Protein AF-A0A0F9AZG7-F1 (afdb_monomer)

Sequence (93 aa):
MAFPSKNLKFFWSASTVVSTAQQVNQVVSVDGPAGSNPVIDITHLLSTARTKLVGIQDEGQISVEMLLLTTDIGQKAIRADRQTGTERHIGIK

Mean predicted aligned error: 8.92 Å

pLDDT: mean 80.87, std 8.99, range [49.72, 93.38]

Radius of gyration: 18.99 Å; Cα contacts (8 Å, |Δi|>4): 157; chains: 1; bounding box: 43×29×54 Å

Secondary structure (DSSP, 8-state):
-PEETTS--EEEESSS-GGGPEEEP-EEEEE----B--EEE---TT-SS--EEE-PPB----EEEE---TT-HHHHHHHHHHHHT---EEEE-

Foldseek 3Di:
DKDADPDKWKWWDPDPDPVRIFTDPFWGIKDDDPKDWDWDFPDDPPDPDTDTDTHDIDRHDMDIDGDDDPPGPRVVVVVVCVVVVDDTDMDID

Nearest PDB structures (foldseek):
  7adz-assembly1_1a  TM=6.019E-01  e=1.038E-01  Algoriphagus machipongonensis
  8kee-assembly1_S  TM=5.877E-01  e=1.429E+00  unclassified Caudoviricetes
  8pk0-assembly1_f  TM=3.932E-01  e=6.815E+00  Homo sapiens

Organism: NCBI:txid412755

Structure (mmCIF, N/CA/C/O backbone):
data_AF-A0A0F9AZG7-F1
#
_entry.id   AF-A0A0F9AZG7-F1
#
loop_
_atom_site.group_PDB
_atom_site.id
_atom_site.type_symbol
_atom_site.label_atom_id
_atom_site.label_alt_id
_atom_site.label_comp_id
_atom_site.label_asym_id
_atom_site.label_entity_id
_atom_site.label_seq_id
_atom_site.pdbx_PDB_ins_code
_atom_site.Cartn_x
_atom_site.Cartn_y
_atom_site.Cartn_z
_atom_site.occupancy
_atom_site.B_iso_or_equiv
_atom_site.auth_seq_id
_atom_site.auth_comp_id
_atom_site.auth_asym_id
_atom_site.auth_atom_id
_atom_site.pdbx_PDB_model_num
ATOM 1 N N . MET A 1 1 ? 3.147 -9.592 -3.871 1.00 51.19 1 MET A N 1
ATOM 2 C CA . MET A 1 1 ? 3.420 -10.804 -3.059 1.00 51.19 1 MET A CA 1
ATOM 3 C C . MET A 1 1 ? 2.605 -10.625 -1.793 1.00 51.19 1 MET A C 1
ATOM 5 O O . MET A 1 1 ? 2.925 -9.734 -1.022 1.00 51.19 1 MET A O 1
ATOM 9 N N . ALA A 1 2 ? 1.535 -11.397 -1.604 1.00 49.72 2 ALA A N 1
ATOM 10 C CA . ALA A 1 2 ? 0.621 -11.194 -0.483 1.00 49.72 2 ALA A CA 1
ATOM 11 C C . ALA A 1 2 ? 1.254 -11.648 0.842 1.00 49.72 2 ALA A C 1
ATOM 13 O O . ALA A 1 2 ? 1.653 -12.807 0.983 1.00 49.72 2 ALA A O 1
ATOM 14 N N . PHE A 1 3 ? 1.331 -10.748 1.821 1.00 57.25 3 PHE A N 1
ATOM 15 C CA . PHE A 1 3 ? 1.786 -11.083 3.169 1.00 57.25 3 PHE A CA 1
ATOM 16 C C . PHE A 1 3 ? 0.609 -11.681 3.963 1.00 57.25 3 PHE A C 1
ATOM 18 O O . PHE A 1 3 ? -0.407 -11.002 4.134 1.00 57.25 3 PHE A O 1
ATOM 25 N N . PRO A 1 4 ? 0.681 -12.943 4.437 1.00 59.91 4 PRO A N 1
ATOM 26 C CA . PRO A 1 4 ? -0.438 -13.569 5.132 1.00 59.91 4 PRO A CA 1
ATOM 27 C C . PRO A 1 4 ? -0.681 -12.958 6.523 1.00 59.91 4 PRO A C 1
ATOM 29 O O . PRO A 1 4 ? 0.233 -12.730 7.316 1.00 59.91 4 PRO A O 1
ATOM 32 N N . SER A 1 5 ? -1.966 -12.760 6.809 1.00 61.72 5 SER A N 1
ATOM 33 C CA . SER A 1 5 ? -2.615 -11.925 7.832 1.00 61.72 5 SER A CA 1
ATOM 34 C C . SER A 1 5 ? -2.240 -12.087 9.310 1.00 61.72 5 SER A C 1
ATOM 36 O O . SER A 1 5 ? -2.760 -11.347 10.143 1.00 61.72 5 SER A O 1
ATOM 38 N N . LYS A 1 6 ? -1.374 -13.026 9.707 1.00 58.12 6 LYS A N 1
ATOM 39 C CA . LYS A 1 6 ? -1.287 -13.404 11.131 1.00 58.12 6 LYS A CA 1
ATOM 40 C C . LYS A 1 6 ? -0.620 -12.384 12.058 1.00 58.12 6 LYS A C 1
ATOM 42 O O . LYS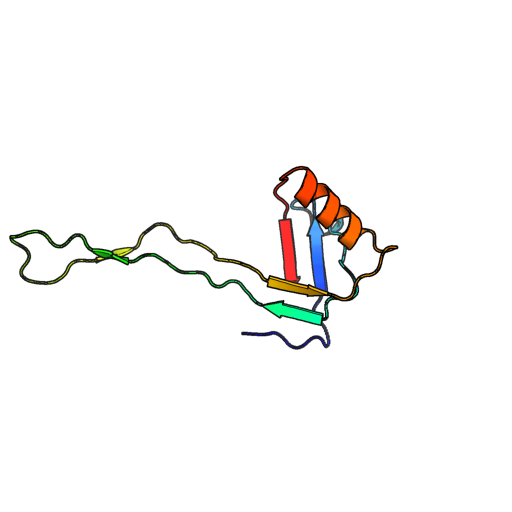 A 1 6 ? -0.766 -12.544 13.261 1.00 58.12 6 LYS A O 1
ATOM 47 N N . ASN A 1 7 ? 0.053 -11.351 11.548 1.00 62.84 7 ASN A N 1
ATOM 48 C CA . ASN A 1 7 ? 0.635 -10.273 12.369 1.00 62.84 7 ASN A CA 1
ATOM 49 C C . ASN A 1 7 ? 0.729 -8.918 11.655 1.00 62.84 7 ASN A C 1
ATOM 51 O O . ASN A 1 7 ? 1.381 -8.009 12.163 1.00 62.84 7 ASN A O 1
ATOM 55 N N . LEU A 1 8 ? 0.088 -8.782 10.495 1.00 68.94 8 LEU A N 1
ATOM 56 C CA . LEU A 1 8 ? 0.217 -7.587 9.682 1.00 68.94 8 LEU A CA 1
ATOM 57 C C . LEU A 1 8 ? -0.616 -6.447 10.280 1.00 68.94 8 LEU A C 1
ATOM 59 O O . LEU A 1 8 ? -1.839 -6.548 10.392 1.00 68.94 8 LEU A O 1
ATOM 63 N N . LYS A 1 9 ? 0.045 -5.356 10.655 1.00 78.25 9 LYS A N 1
ATOM 64 C CA . LYS A 1 9 ? -0.587 -4.141 11.165 1.00 78.25 9 LYS A CA 1
ATOM 65 C C . LYS A 1 9 ? -0.428 -3.027 10.146 1.00 78.25 9 LYS A C 1
ATOM 67 O O . LYS A 1 9 ? 0.686 -2.646 9.794 1.00 78.25 9 LYS A O 1
ATOM 72 N N . PHE A 1 10 ? -1.558 -2.487 9.709 1.00 82.31 10 PHE A N 1
ATOM 73 C CA . PHE A 1 10 ? -1.605 -1.314 8.849 1.00 82.31 10 PHE A CA 1
ATOM 74 C C . PHE A 1 10 ? -1.841 -0.066 9.698 1.00 82.31 10 PHE A C 1
ATOM 76 O O . PHE A 1 10 ? -2.732 -0.045 10.551 1.00 82.31 10 PHE A O 1
ATOM 83 N N . PHE A 1 11 ? -1.053 0.972 9.459 1.00 86.81 11 PHE A N 1
ATOM 84 C CA . PHE A 1 11 ? -1.086 2.227 10.193 1.00 86.81 11 PHE A CA 1
ATOM 85 C C . PHE A 1 11 ? -1.351 3.399 9.255 1.00 86.81 11 PHE A C 1
ATOM 87 O O . PHE A 1 11 ? -0.777 3.487 8.171 1.00 86.81 11 PHE A O 1
ATOM 94 N N . TRP A 1 12 ? -2.176 4.325 9.727 1.00 88.19 12 TRP A N 1
ATOM 95 C CA . TRP A 1 12 ? -2.479 5.600 9.090 1.00 88.19 12 TRP A CA 1
ATOM 96 C C . TRP A 1 12 ? -1.971 6.747 9.968 1.00 88.19 12 TRP A C 1
ATOM 98 O O . TRP A 1 12 ? -2.155 6.711 11.185 1.00 88.19 12 TRP A O 1
ATOM 108 N N . SER A 1 13 ? -1.347 7.773 9.385 1.00 85.75 13 SER A N 1
ATOM 109 C CA . SER A 1 13 ? -0.879 8.935 10.146 1.00 85.75 13 SER A CA 1
ATOM 110 C C . SER A 1 13 ? -0.928 10.245 9.359 1.00 85.75 13 SER A C 1
ATOM 112 O O . SER A 1 13 ? -0.564 10.314 8.184 1.00 85.75 13 SER A O 1
ATOM 114 N N . ALA A 1 14 ? -1.305 11.318 10.058 1.00 84.44 14 ALA A N 1
ATOM 115 C CA . ALA A 1 14 ? -1.216 12.699 9.582 1.00 84.44 14 ALA A CA 1
ATOM 116 C C . ALA A 1 14 ? 0.161 13.346 9.828 1.00 84.44 14 ALA A C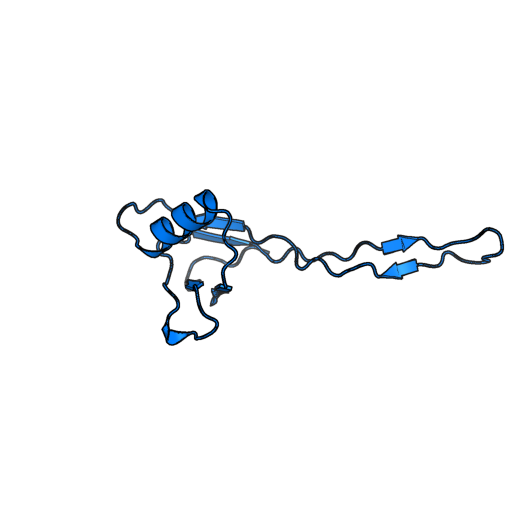 1
ATOM 118 O O . ALA A 1 14 ? 0.402 14.457 9.367 1.00 84.44 14 ALA A O 1
ATOM 119 N N . SER A 1 15 ? 1.043 12.674 10.570 1.00 79.12 15 SER A N 1
ATOM 120 C CA . SER A 1 15 ? 2.375 13.155 10.939 1.00 79.12 15 SER A CA 1
ATOM 121 C C . SER A 1 15 ? 3.428 12.078 10.683 1.00 79.12 15 SER A C 1
ATOM 123 O O . SER A 1 15 ? 3.134 10.881 10.702 1.00 79.12 15 SER A O 1
ATOM 125 N N . THR A 1 16 ? 4.676 12.491 10.488 1.00 75.50 16 THR A N 1
ATOM 126 C CA . THR A 1 16 ? 5.833 11.589 10.377 1.00 75.50 16 THR A CA 1
ATOM 127 C C . THR A 1 16 ? 6.204 10.933 11.712 1.00 75.50 16 THR A C 1
ATOM 129 O O . THR A 1 16 ? 7.005 10.000 11.749 1.00 75.50 16 THR A O 1
ATOM 132 N N . VAL A 1 17 ? 5.609 11.381 12.823 1.00 76.31 17 VAL A N 1
ATOM 133 C CA . VAL A 1 17 ? 5.852 10.821 14.155 1.00 76.31 17 VAL A CA 1
ATOM 134 C C . VAL A 1 17 ? 5.007 9.563 14.376 1.00 76.31 17 VAL A C 1
ATOM 136 O O . VAL A 1 17 ? 3.783 9.621 14.504 1.00 76.31 17 VAL A O 1
ATOM 139 N N . VAL A 1 18 ? 5.682 8.419 14.513 1.00 67.00 18 VAL A N 1
ATOM 140 C CA . VAL A 1 18 ? 5.068 7.083 14.659 1.00 67.00 18 VAL A CA 1
ATOM 141 C C . VAL A 1 18 ? 4.133 6.970 15.873 1.00 67.00 18 VAL A C 1
ATOM 143 O O . VAL A 1 18 ? 3.163 6.221 15.822 1.00 67.00 18 VAL A O 1
ATOM 146 N N . SER A 1 19 ? 4.354 7.736 16.947 1.00 73.81 19 SER A N 1
ATOM 147 C CA . SER A 1 19 ? 3.488 7.712 18.141 1.00 73.81 19 SER A CA 1
ATOM 148 C C . SER A 1 19 ? 2.077 8.261 17.904 1.00 73.81 19 SER A C 1
ATOM 150 O O . SER A 1 19 ? 1.193 8.034 18.725 1.00 73.81 19 SER A O 1
ATOM 152 N N . THR A 1 20 ? 1.856 8.969 16.794 1.00 77.56 20 THR A N 1
ATOM 153 C CA . THR A 1 20 ? 0.542 9.519 16.421 1.00 77.56 20 THR A CA 1
ATOM 154 C C . THR A 1 20 ? -0.216 8.645 15.419 1.00 77.56 20 THR A C 1
ATOM 156 O O . THR A 1 20 ? -1.380 8.920 15.121 1.00 77.56 20 THR A O 1
ATOM 159 N N . ALA A 1 21 ? 0.416 7.573 14.930 1.00 8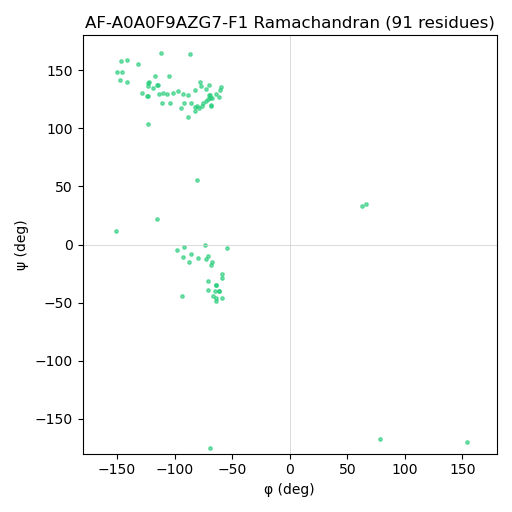1.44 21 ALA A N 1
ATOM 160 C CA . ALA A 1 21 ? -0.163 6.694 13.928 1.00 81.44 21 ALA A CA 1
ATOM 161 C C . ALA A 1 21 ? -1.328 5.874 14.507 1.00 81.44 21 ALA A C 1
ATOM 163 O O . ALA A 1 21 ? -1.207 5.217 15.541 1.00 81.44 21 ALA A O 1
ATOM 164 N N . GLN A 1 22 ? -2.465 5.898 13.816 1.00 86.00 22 GLN A N 1
ATOM 165 C CA . GLN A 1 22 ? -3.642 5.105 14.145 1.00 86.00 22 GLN A CA 1
ATOM 166 C C . GLN A 1 22 ? -3.544 3.745 13.462 1.00 86.00 22 GLN A C 1
ATOM 168 O O . GLN A 1 22 ? -3.333 3.663 12.251 1.00 86.00 22 GLN A O 1
ATOM 173 N N . GLN A 1 23 ? -3.719 2.671 14.228 1.00 86.31 23 GLN A N 1
ATOM 174 C CA . GLN A 1 23 ? -3.848 1.340 13.648 1.00 86.31 23 GLN A CA 1
ATOM 175 C C . GLN A 1 23 ? -5.214 1.210 12.968 1.00 86.31 23 GLN A C 1
ATOM 177 O O . GLN A 1 23 ? -6.241 1.551 13.554 1.00 86.31 23 GLN A O 1
ATOM 182 N N . VAL A 1 24 ? -5.221 0.671 11.753 1.00 86.81 24 VAL A N 1
ATOM 183 C CA . VAL A 1 24 ? -6.443 0.283 11.051 1.00 86.81 24 VAL A CA 1
ATOM 184 C C . VAL A 1 24 ? -6.729 -1.177 11.361 1.00 86.81 24 VAL A C 1
ATOM 186 O O . VAL A 1 24 ? -5.893 -2.054 11.129 1.00 86.81 24 VAL A O 1
ATOM 189 N N . ASN A 1 25 ? -7.904 -1.444 11.921 1.00 85.06 25 ASN A N 1
ATOM 190 C CA . ASN A 1 25 ? -8.283 -2.796 12.316 1.00 85.06 25 ASN A CA 1
ATOM 191 C C . ASN A 1 25 ? -8.918 -3.586 11.165 1.00 85.06 25 ASN A C 1
ATOM 193 O O . ASN A 1 25 ? -9.393 -3.018 10.180 1.00 85.06 25 ASN A O 1
ATOM 197 N N . GLN A 1 26 ? -8.969 -4.911 11.353 1.00 84.62 26 GLN A N 1
ATOM 198 C CA . GLN A 1 26 ? -9.617 -5.869 10.446 1.00 84.62 26 GLN A CA 1
ATOM 199 C C . GLN A 1 26 ? -8.997 -5.940 9.042 1.00 84.62 26 GLN A C 1
ATOM 201 O O . GLN A 1 26 ? -9.691 -6.188 8.058 1.00 84.62 26 GLN A O 1
ATOM 206 N N . VAL A 1 27 ? -7.683 -5.740 8.945 1.00 83.38 27 VAL A N 1
ATOM 207 C CA . VAL A 1 27 ? -6.932 -5.927 7.699 1.00 83.38 27 VAL A CA 1
ATOM 208 C C . VAL A 1 27 ? -6.744 -7.419 7.437 1.00 83.38 27 VAL A C 1
ATOM 210 O O . VAL A 1 27 ? -6.199 -8.141 8.270 1.00 83.38 27 VAL A O 1
ATOM 213 N N . VAL A 1 28 ? -7.226 -7.876 6.285 1.00 83.19 28 VAL A N 1
ATOM 214 C CA . VAL A 1 28 ? -7.197 -9.279 5.855 1.00 83.19 28 VAL A CA 1
ATOM 215 C C . VAL A 1 28 ? -5.962 -9.546 5.011 1.00 83.19 28 VAL A C 1
ATOM 217 O O . VAL A 1 28 ? -5.283 -10.548 5.212 1.00 83.19 28 VAL A O 1
ATOM 220 N N . SER A 1 29 ? -5.643 -8.649 4.084 1.00 81.31 29 SER A N 1
ATOM 221 C CA . SER A 1 29 ? -4.461 -8.772 3.243 1.00 81.31 29 SER A CA 1
ATOM 222 C C . SER A 1 29 ? -3.944 -7.390 2.854 1.00 81.31 29 SER A C 1
ATOM 224 O O . SER A 1 29 ? -4.705 -6.428 2.738 1.00 81.31 29 SER A O 1
ATOM 226 N N . VAL A 1 30 ? -2.628 -7.282 2.688 1.00 77.44 30 VAL A N 1
ATOM 227 C CA . VAL A 1 30 ? -1.998 -6.137 2.032 1.00 77.44 30 VAL A CA 1
ATOM 228 C C . VAL A 1 30 ? -1.081 -6.686 0.959 1.00 77.44 30 VAL A C 1
ATOM 230 O O . VAL A 1 30 ? -0.277 -7.587 1.215 1.00 77.44 30 VAL A O 1
ATOM 233 N N . ASP A 1 31 ? -1.213 -6.131 -0.235 1.00 79.56 31 ASP A N 1
ATOM 234 C CA . ASP A 1 31 ? -0.295 -6.333 -1.342 1.00 79.56 31 ASP A CA 1
ATOM 235 C C . ASP A 1 31 ? 0.341 -4.989 -1.703 1.00 79.56 31 ASP A C 1
ATOM 237 O O . ASP A 1 31 ? -0.288 -3.934 -1.601 1.00 79.56 31 ASP A O 1
ATOM 241 N N . GLY A 1 32 ? 1.603 -5.014 -2.107 1.00 69.38 32 GLY A N 1
ATOM 242 C CA . GLY A 1 32 ? 2.342 -3.817 -2.504 1.00 69.38 32 GLY A CA 1
ATOM 243 C C . GLY A 1 32 ? 3.846 -3.976 -2.310 1.00 69.38 32 GLY A C 1
ATOM 244 O O . GLY A 1 32 ? 4.307 -5.076 -1.995 1.00 69.38 32 GLY A O 1
ATOM 245 N N . PRO A 1 33 ? 4.611 -2.880 -2.438 1.00 65.06 33 PRO A N 1
ATOM 246 C CA . PRO A 1 33 ? 4.474 -1.865 -3.479 1.00 65.06 33 PRO A CA 1
ATOM 247 C C . PRO A 1 33 ? 4.901 -2.462 -4.830 1.00 65.06 33 PRO A C 1
ATOM 249 O O . PRO A 1 33 ? 5.998 -3.007 -4.960 1.00 65.06 33 PRO A O 1
ATOM 252 N N . ALA A 1 34 ? 4.043 -2.380 -5.848 1.00 68.69 34 ALA A N 1
ATOM 253 C CA . ALA A 1 34 ? 4.380 -2.827 -7.204 1.00 68.69 34 ALA A CA 1
ATOM 254 C C . ALA A 1 34 ? 5.199 -1.756 -7.946 1.00 68.69 34 ALA A C 1
ATOM 256 O O . ALA A 1 34 ? 4.792 -1.278 -9.005 1.00 68.69 34 ALA A O 1
ATOM 257 N N . GLY A 1 35 ? 6.316 -1.341 -7.344 1.00 70.06 35 GLY A N 1
ATOM 258 C CA . GLY A 1 35 ? 7.178 -0.308 -7.895 1.00 70.06 35 GLY A CA 1
ATOM 259 C C . GLY A 1 35 ? 7.726 -0.726 -9.255 1.00 70.06 35 GLY A C 1
ATOM 260 O O . GLY A 1 35 ? 8.185 -1.856 -9.437 1.00 70.06 35 GLY A O 1
ATOM 261 N N . SER A 1 36 ? 7.655 0.176 -10.225 1.00 75.00 36 SER A N 1
ATOM 262 C CA . SER A 1 36 ? 8.135 -0.065 -11.580 1.00 75.00 36 SER A CA 1
ATOM 263 C C . SER A 1 36 ? 8.789 1.191 -12.124 1.00 75.00 36 SE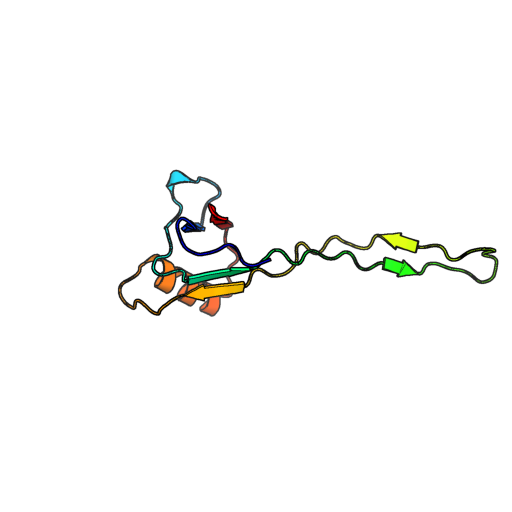R A C 1
ATOM 265 O O . SER A 1 36 ? 8.289 2.301 -11.967 1.00 75.00 36 SER A O 1
ATOM 267 N N . ASN A 1 37 ? 9.896 1.004 -12.834 1.00 77.12 37 ASN A N 1
ATOM 268 C CA . ASN A 1 37 ? 10.532 2.076 -13.575 1.00 77.12 37 ASN A CA 1
ATOM 269 C C . ASN A 1 37 ? 10.241 1.920 -15.063 1.00 77.12 37 ASN A C 1
ATOM 271 O O . ASN A 1 37 ? 10.626 0.901 -15.647 1.00 77.12 37 ASN A O 1
ATOM 275 N N . PRO A 1 38 ? 9.627 2.922 -15.716 1.00 77.56 38 PRO A N 1
ATOM 276 C CA . PRO A 1 38 ? 9.519 2.904 -17.160 1.00 77.56 38 PRO A CA 1
ATOM 277 C C . PRO A 1 38 ? 10.923 2.976 -17.765 1.00 77.56 38 PRO A C 1
ATOM 279 O O . PRO A 1 38 ? 11.744 3.825 -17.412 1.00 77.56 38 PRO A O 1
ATOM 282 N N . VAL A 1 39 ? 11.203 2.058 -18.685 1.00 84.50 39 VAL A N 1
ATOM 283 C CA . VAL A 1 39 ? 12.434 2.065 -19.471 1.00 84.50 39 VAL A CA 1
ATOM 284 C C . VAL A 1 39 ? 12.182 2.919 -20.704 1.00 84.50 39 VAL A C 1
ATOM 286 O O . VAL A 1 39 ? 11.422 2.526 -21.588 1.00 84.50 39 VAL A O 1
ATOM 289 N N . ILE A 1 40 ? 12.813 4.088 -20.755 1.00 84.88 40 ILE A N 1
ATOM 290 C CA . ILE A 1 40 ? 12.699 5.010 -21.882 1.00 84.88 40 ILE A CA 1
ATOM 291 C C . ILE A 1 40 ? 13.728 4.596 -22.929 1.00 84.88 40 ILE A C 1
ATOM 293 O O . ILE A 1 40 ? 14.927 4.542 -22.648 1.00 84.88 40 ILE A O 1
ATOM 297 N N . ASP A 1 41 ? 13.263 4.286 -24.136 1.00 85.94 41 ASP A N 1
ATOM 298 C CA . ASP A 1 41 ? 14.144 4.027 -25.272 1.00 85.94 41 ASP A CA 1
ATOM 299 C C . ASP A 1 41 ? 14.605 5.364 -25.867 1.00 85.94 41 ASP A C 1
ATOM 301 O O . ASP A 1 41 ? 13.788 6.181 -26.289 1.00 85.94 41 ASP A O 1
ATOM 305 N N . ILE A 1 42 ? 15.917 5.592 -25.865 1.00 86.62 42 ILE A N 1
ATOM 306 C CA . ILE A 1 42 ? 16.558 6.804 -26.398 1.00 86.62 42 ILE A CA 1
ATOM 307 C C . ILE A 1 42 ? 17.455 6.483 -27.601 1.00 86.62 42 ILE A C 1
ATOM 309 O O . ILE A 1 42 ? 18.393 7.220 -27.922 1.00 86.62 42 ILE A O 1
ATOM 313 N N . THR A 1 43 ? 17.194 5.353 -28.260 1.00 86.31 43 THR A N 1
ATOM 314 C CA . THR A 1 43 ? 17.921 4.937 -29.458 1.00 86.31 43 THR A CA 1
ATOM 315 C C . THR A 1 43 ? 17.726 5.962 -30.576 1.00 86.31 43 THR A C 1
ATOM 317 O O . THR A 1 43 ? 16.607 6.311 -30.942 1.00 86.31 43 THR A O 1
ATOM 320 N N . HIS A 1 44 ? 18.834 6.441 -31.134 1.00 85.81 44 HIS A N 1
ATOM 321 C CA . HIS A 1 44 ? 18.863 7.393 -32.246 1.00 85.81 44 HIS A CA 1
ATOM 322 C C . HIS A 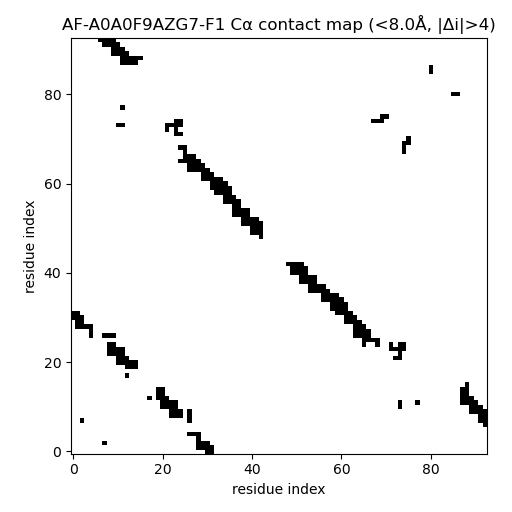1 44 ? 19.410 6.719 -33.510 1.00 85.81 44 HIS A C 1
ATOM 324 O O . HIS A 1 44 ? 20.014 5.655 -33.441 1.00 85.81 44 HIS A O 1
ATOM 330 N N . LEU A 1 45 ? 19.222 7.337 -34.680 1.00 82.25 45 LEU A N 1
ATOM 331 C CA . LEU A 1 45 ? 19.512 6.720 -35.986 1.00 82.25 45 LEU A CA 1
ATOM 332 C C . LEU A 1 45 ? 20.977 6.265 -36.171 1.00 82.25 45 LEU A C 1
ATOM 334 O O . LEU A 1 45 ? 21.244 5.355 -36.946 1.00 82.25 45 LEU A O 1
ATOM 338 N N . LEU A 1 46 ? 21.916 6.884 -35.450 1.00 86.19 46 LEU A N 1
ATOM 339 C CA . LEU A 1 46 ? 23.344 6.535 -35.463 1.00 86.19 46 LEU A CA 1
ATOM 340 C C . LEU A 1 46 ? 23.740 5.517 -34.378 1.00 86.19 46 LEU A C 1
ATOM 342 O O . LEU A 1 46 ? 24.905 5.136 -34.292 1.00 86.19 46 LEU A O 1
ATOM 346 N N . SER A 1 47 ? 22.804 5.088 -33.528 1.00 78.12 47 SER A N 1
ATOM 347 C CA . SER A 1 47 ? 23.081 4.099 -32.487 1.00 78.12 47 SER A CA 1
ATOM 348 C C . SER A 1 47 ? 23.296 2.712 -33.090 1.00 78.12 47 SER A C 1
ATOM 350 O O . SER A 1 47 ? 22.427 2.166 -33.764 1.00 78.12 47 SER A O 1
ATOM 352 N N . THR A 1 48 ? 24.433 2.098 -32.770 1.00 82.88 48 THR A N 1
ATOM 353 C CA . THR A 1 48 ? 24.760 0.703 -33.110 1.00 82.88 48 THR A CA 1
ATOM 354 C C . THR A 1 48 ? 24.103 -0.320 -32.180 1.00 82.88 48 THR A C 1
ATOM 356 O O . THR A 1 48 ? 24.094 -1.511 -32.483 1.00 82.88 48 THR A O 1
ATOM 359 N N . ALA A 1 49 ? 23.532 0.125 -31.058 1.00 83.44 49 ALA A N 1
ATOM 360 C CA . ALA A 1 49 ? 22.811 -0.707 -30.102 1.00 83.44 49 ALA A CA 1
ATOM 361 C C . ALA A 1 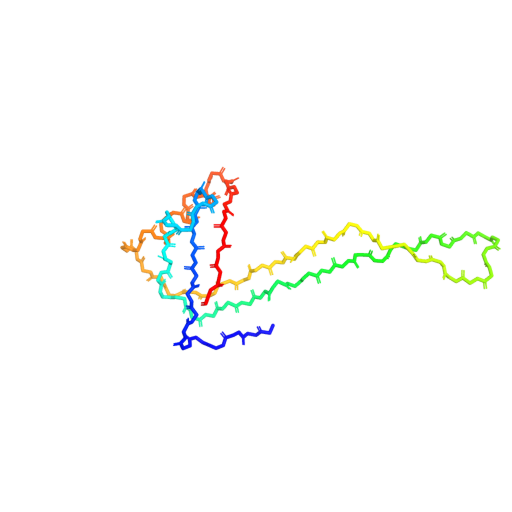49 ? 21.659 0.071 -29.450 1.00 83.44 49 ALA A C 1
ATOM 363 O O . ALA A 1 49 ? 21.674 1.301 -29.401 1.00 83.44 49 ALA A O 1
ATOM 364 N N . ARG A 1 50 ? 20.656 -0.646 -28.925 1.00 84.38 50 ARG A N 1
ATOM 365 C CA . ARG A 1 50 ? 19.540 -0.001 -28.221 1.00 84.38 50 ARG A CA 1
ATOM 366 C C . ARG A 1 50 ? 20.026 0.627 -26.925 1.00 84.38 50 ARG A C 1
ATOM 368 O O . ARG A 1 50 ? 20.590 -0.070 -26.081 1.00 84.38 50 ARG A O 1
ATOM 375 N N . THR A 1 51 ? 19.741 1.910 -26.752 1.00 82.56 51 THR A N 1
ATOM 376 C CA . THR A 1 51 ? 20.134 2.663 -25.560 1.00 82.56 51 THR A CA 1
ATOM 377 C C . THR A 1 51 ? 18.897 2.981 -24.738 1.00 82.56 51 THR A C 1
ATOM 379 O O . THR A 1 51 ? 17.890 3.452 -25.260 1.00 82.56 51 THR A O 1
ATOM 382 N N . LYS A 1 52 ? 18.967 2.692 -23.442 1.00 86.50 52 LYS A N 1
ATOM 383 C CA . LYS A 1 52 ? 17.837 2.772 -22.518 1.00 86.50 52 LYS A CA 1
ATOM 384 C C . LYS A 1 52 ? 18.180 3.710 -21.370 1.00 86.50 52 LYS A C 1
ATOM 386 O O . LYS A 1 52 ? 19.276 3.616 -20.823 1.00 86.50 52 LYS A O 1
ATOM 391 N N . LEU A 1 53 ? 17.240 4.567 -20.989 1.00 84.19 53 LEU A N 1
ATOM 392 C CA . LEU A 1 53 ? 17.329 5.430 -19.816 1.00 84.19 53 LEU A CA 1
ATOM 393 C C . LEU A 1 53 ? 16.255 5.020 -18.805 1.00 84.19 53 LEU A C 1
ATOM 395 O O . LEU A 1 53 ? 15.122 4.706 -19.172 1.00 84.19 53 LEU A O 1
ATOM 399 N N . VAL A 1 54 ? 16.627 4.977 -17.528 1.00 82.44 54 VAL A N 1
ATOM 400 C CA . VAL A 1 54 ? 15.702 4.640 -16.442 1.00 82.44 54 VAL A CA 1
ATOM 401 C C . VAL A 1 54 ? 14.856 5.876 -16.143 1.00 82.44 54 VAL A C 1
ATOM 403 O O . VAL A 1 54 ? 15.403 6.916 -15.786 1.00 82.44 54 VAL A O 1
ATOM 406 N N . GLY A 1 55 ? 13.539 5.781 -16.336 1.00 78.12 55 GLY A N 1
ATOM 407 C CA . GLY A 1 55 ? 12.605 6.872 -16.059 1.00 78.12 55 GLY A CA 1
ATOM 408 C C . GLY A 1 55 ? 12.455 7.164 -14.564 1.00 78.12 55 GLY A C 1
ATOM 409 O O . GLY A 1 55 ? 13.146 6.574 -13.736 1.00 78.12 55 GLY A O 1
ATOM 410 N N . ILE A 1 56 ? 11.544 8.070 -14.205 1.00 82.06 56 ILE A N 1
ATOM 411 C CA . ILE A 1 56 ? 11.243 8.374 -12.796 1.00 82.06 56 ILE A CA 1
ATOM 412 C C . ILE A 1 56 ? 10.750 7.099 -12.101 1.00 82.06 56 ILE A C 1
ATOM 414 O O . ILE A 1 56 ? 9.966 6.348 -12.681 1.00 82.06 56 ILE A O 1
ATOM 418 N N . GLN A 1 57 ? 11.248 6.842 -10.888 1.00 76.69 57 GLN A N 1
ATOM 419 C CA . GLN A 1 57 ? 10.798 5.702 -10.094 1.00 76.69 57 GLN A CA 1
ATOM 420 C C . GLN A 1 57 ? 9.354 5.933 -9.654 1.00 76.69 57 GLN A C 1
ATOM 422 O O . GLN A 1 57 ? 9.070 6.917 -8.974 1.00 76.69 57 GLN A O 1
ATOM 427 N N . ASP A 1 58 ? 8.457 5.039 -10.059 1.00 79.50 58 ASP A N 1
ATOM 428 C CA . ASP A 1 58 ? 7.136 4.928 -9.459 1.00 79.50 58 ASP A CA 1
ATOM 429 C C . ASP A 1 58 ? 7.228 3.852 -8.377 1.00 79.50 58 ASP A C 1
ATOM 431 O O . ASP A 1 58 ? 7.544 2.695 -8.669 1.00 79.50 58 ASP A O 1
ATOM 435 N N . GLU A 1 59 ? 6.989 4.233 -7.121 1.00 75.44 59 GLU A N 1
ATOM 436 C CA . GLU A 1 59 ? 6.964 3.286 -6.000 1.00 75.44 59 GLU A CA 1
ATOM 437 C C . GLU A 1 59 ? 5.699 2.412 -6.007 1.00 75.44 59 GLU A C 1
ATOM 439 O O . GLU A 1 59 ? 5.562 1.490 -5.205 1.00 75.44 59 GLU A O 1
ATOM 444 N N . GLY A 1 60 ? 4.819 2.617 -6.987 1.00 74.94 60 GLY A N 1
ATOM 445 C CA . GLY A 1 60 ? 3.726 1.727 -7.316 1.00 74.94 60 GLY A CA 1
ATOM 446 C C . GLY A 1 60 ? 2.539 1.871 -6.375 1.00 74.94 60 GLY A C 1
ATOM 447 O O . GLY A 1 60 ? 2.403 2.817 -5.601 1.00 74.94 60 GLY A O 1
ATOM 448 N N . GLN A 1 61 ? 1.631 0.903 -6.466 1.00 81.88 61 GLN A N 1
ATOM 449 C CA . GLN A 1 61 ? 0.390 0.908 -5.704 1.00 81.88 61 GLN A CA 1
ATOM 450 C C . GLN A 1 61 ? 0.446 -0.082 -4.539 1.00 81.88 61 GLN A C 1
ATOM 452 O O . GLN A 1 61 ? 1.003 -1.178 -4.651 1.00 81.88 61 GLN A O 1
ATOM 457 N N . ILE A 1 62 ? -0.202 0.298 -3.439 1.00 81.69 62 ILE A N 1
ATOM 458 C CA . ILE A 1 62 ? -0.518 -0.586 -2.317 1.00 81.69 62 ILE A CA 1
ATOM 459 C C . ILE A 1 62 ? -2.018 -0.882 -2.361 1.00 81.69 62 ILE A C 1
ATOM 461 O O . ILE A 1 62 ? -2.840 0.030 -2.461 1.00 81.69 62 ILE A O 1
ATOM 465 N N . SER A 1 63 ? -2.371 -2.161 -2.286 1.00 85.12 63 SER A N 1
ATOM 466 C CA . SER A 1 63 ? -3.750 -2.643 -2.220 1.00 85.12 63 SER A CA 1
ATOM 467 C C . SER A 1 63 ? 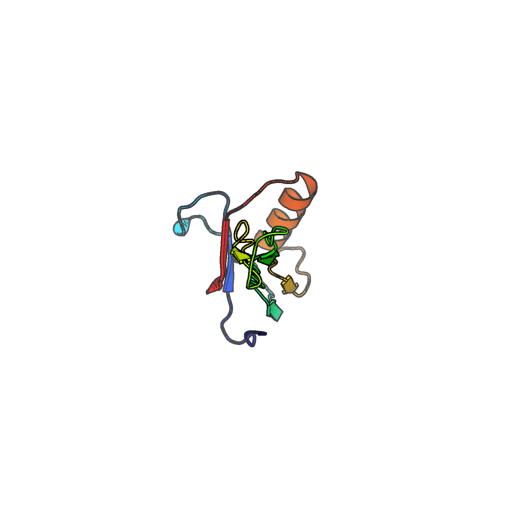-3.998 -3.286 -0.863 1.00 85.12 63 SER A C 1
ATOM 469 O O . SER A 1 63 ? -3.228 -4.138 -0.429 1.00 85.12 63 SER A O 1
ATOM 471 N N . VAL A 1 64 ? -5.072 -2.881 -0.188 1.00 82.88 64 VAL A N 1
ATOM 472 C CA . VAL A 1 64 ? -5.441 -3.401 1.133 1.00 82.88 64 VAL A CA 1
ATOM 473 C C . VAL A 1 64 ? -6.847 -3.971 1.078 1.00 82.88 64 VAL A C 1
ATOM 475 O O . VAL A 1 64 ? -7.789 -3.279 0.692 1.00 82.88 64 VAL A O 1
ATOM 478 N N . GLU A 1 65 ? -6.990 -5.210 1.523 1.00 87.19 65 GLU A N 1
ATOM 479 C CA . GLU A 1 65 ? -8.275 -5.843 1.772 1.00 87.19 65 GLU A CA 1
ATOM 480 C C . GLU A 1 65 ? -8.563 -5.825 3.274 1.00 87.19 65 GLU A C 1
ATOM 482 O O . GLU A 1 65 ? -7.725 -6.212 4.093 1.00 87.19 65 GLU A O 1
ATOM 487 N N . MET A 1 66 ? -9.755 -5.372 3.655 1.00 85.94 66 MET A N 1
ATOM 488 C CA . MET A 1 66 ? -10.169 -5.291 5.055 1.00 85.94 66 MET A CA 1
ATOM 489 C C . MET A 1 66 ? -11.660 -5.570 5.219 1.00 85.94 66 MET A C 1
ATOM 491 O O . MET A 1 66 ? -12.464 -5.219 4.353 1.00 85.94 66 MET A O 1
ATOM 495 N N . LEU A 1 67 ? -12.037 -6.157 6.357 1.00 87.69 67 LEU A N 1
ATOM 496 C CA . LEU A 1 67 ? -13.441 -6.271 6.742 1.00 87.69 67 LEU A CA 1
ATOM 497 C C . LEU A 1 67 ? -13.931 -4.924 7.277 1.00 87.69 67 LEU A C 1
ATOM 499 O O . LEU A 1 67 ? -13.257 -4.242 8.055 1.00 87.69 67 LEU A O 1
ATOM 503 N N . LEU A 1 68 ? -15.134 -4.540 6.858 1.00 87.94 68 LEU A N 1
ATOM 504 C CA . LEU A 1 68 ? -15.731 -3.273 7.247 1.00 87.94 68 LEU A CA 1
ATOM 505 C C . LEU A 1 68 ? -16.077 -3.273 8.741 1.00 87.94 68 LEU A C 1
ATOM 507 O O . LEU A 1 68 ? -16.938 -4.032 9.183 1.00 87.94 68 LEU A O 1
ATOM 511 N N . LEU A 1 69 ? -15.473 -2.354 9.495 1.00 89.56 69 LEU A N 1
ATOM 512 C CA . LEU A 1 69 ? -15.824 -2.079 10.885 1.00 89.56 69 LEU A CA 1
ATOM 513 C C . LEU A 1 69 ? -16.178 -0.598 11.024 1.00 89.56 69 LEU A C 1
ATOM 515 O O . LEU A 1 69 ? -15.320 0.282 11.032 1.00 89.56 69 LEU A O 1
ATOM 519 N N . THR A 1 70 ? -17.472 -0.298 11.121 1.00 84.06 70 THR A N 1
ATOM 520 C CA . THR A 1 70 ? -17.985 1.083 11.097 1.00 84.06 70 THR A CA 1
ATOM 521 C C . THR A 1 70 ? -17.610 1.903 12.32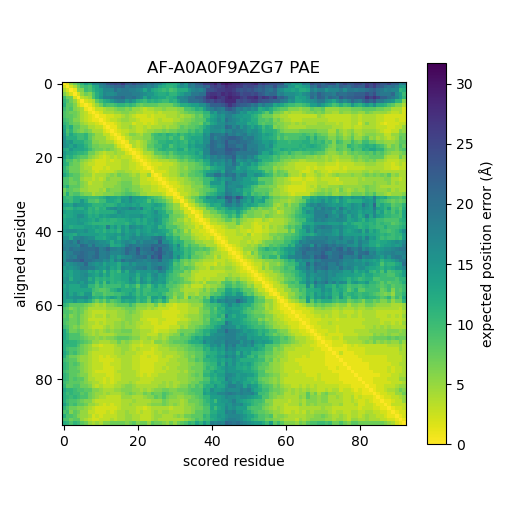7 1.00 84.06 70 THR A C 1
ATOM 523 O O . THR A 1 70 ? -17.679 3.130 12.277 1.00 84.06 70 THR A O 1
ATOM 526 N N . THR A 1 71 ? -17.205 1.260 13.420 1.00 89.75 71 THR A N 1
ATOM 527 C CA . THR A 1 71 ? -16.753 1.914 14.653 1.00 89.75 71 THR A CA 1
ATOM 528 C C . THR A 1 71 ? -15.261 2.242 14.643 1.00 89.75 71 THR A C 1
ATOM 530 O O . THR A 1 71 ? -14.836 3.067 15.448 1.00 89.75 71 THR A O 1
ATOM 533 N N . ASP A 1 72 ? -14.486 1.664 13.722 1.00 89.12 72 ASP A N 1
ATOM 534 C CA . ASP A 1 72 ? -13.037 1.838 13.669 1.00 89.12 72 ASP A CA 1
ATOM 535 C C . ASP A 1 72 ? -12.646 3.264 13.263 1.00 89.12 72 ASP A C 1
ATOM 537 O O . ASP A 1 72 ? -13.121 3.808 12.261 1.00 89.12 72 ASP A O 1
ATOM 541 N N . ILE A 1 73 ? -11.767 3.878 14.056 1.00 88.88 73 ILE A N 1
ATOM 542 C CA . ILE A 1 73 ? -11.321 5.260 13.846 1.00 88.88 73 ILE A CA 1
ATOM 543 C C . ILE A 1 73 ? -10.414 5.346 12.610 1.00 88.88 73 ILE A C 1
ATOM 545 O O . ILE A 1 73 ? -10.562 6.277 11.818 1.00 88.88 73 ILE A O 1
ATOM 549 N N . GLY A 1 74 ? -9.543 4.354 12.393 1.00 86.06 74 GLY A N 1
ATOM 550 C CA . GLY A 1 74 ? -8.643 4.297 11.241 1.00 86.06 74 GLY A CA 1
ATOM 551 C C . GLY A 1 74 ? -9.396 4.181 9.912 1.00 86.06 74 GLY A C 1
ATOM 552 O O . GLY A 1 74 ? -9.141 4.947 8.983 1.00 86.06 74 GLY A O 1
ATOM 553 N N . GLN A 1 75 ? -10.399 3.301 9.832 1.00 88.56 75 GLN A N 1
ATOM 554 C CA . GLN A 1 75 ? -11.237 3.171 8.632 1.00 88.56 75 GLN A CA 1
ATOM 555 C C . GLN A 1 75 ? -12.059 4.438 8.344 1.00 88.56 75 GLN A C 1
ATOM 557 O O . GLN A 1 75 ? -12.281 4.780 7.179 1.00 88.56 75 GLN A O 1
ATOM 562 N N . LYS A 1 76 ? -12.521 5.154 9.380 1.00 91.00 76 LYS A N 1
ATOM 563 C CA . LYS A 1 76 ? -13.196 6.453 9.205 1.00 91.00 76 LYS A CA 1
ATOM 564 C C . LYS A 1 76 ? -12.244 7.516 8.667 1.00 91.00 76 LYS A C 1
ATOM 566 O O . LYS A 1 76 ? -12.627 8.227 7.741 1.00 91.00 76 LYS A O 1
ATOM 571 N N . ALA A 1 77 ? -11.029 7.594 9.209 1.00 88.31 77 ALA A N 1
ATOM 572 C CA . ALA A 1 77 ? -10.012 8.543 8.768 1.00 88.31 77 ALA A CA 1
ATOM 573 C C . ALA A 1 77 ? -9.667 8.347 7.284 1.00 88.31 77 ALA A C 1
ATOM 575 O O . ALA A 1 77 ? -9.729 9.299 6.514 1.00 88.31 77 ALA A O 1
ATOM 576 N N . ILE A 1 78 ? -9.455 7.099 6.847 1.00 87.88 78 ILE A N 1
ATOM 577 C CA . ILE A 1 78 ? -9.166 6.789 5.437 1.00 87.88 78 ILE A CA 1
ATOM 578 C C . ILE A 1 78 ? -10.320 7.193 4.507 1.00 87.88 78 ILE A C 1
ATOM 580 O O . ILE A 1 78 ? -10.082 7.720 3.420 1.00 87.88 78 ILE A O 1
ATOM 584 N N . ARG A 1 79 ? -11.583 6.980 4.908 1.00 89.31 79 ARG A N 1
ATOM 585 C CA . ARG A 1 79 ? -12.729 7.440 4.099 1.00 89.31 79 ARG A CA 1
ATOM 586 C C . ARG A 1 79 ? -12.792 8.962 4.010 1.00 89.31 79 ARG A C 1
ATOM 588 O O . ARG A 1 79 ? -13.097 9.474 2.937 1.00 89.31 79 ARG A O 1
ATOM 595 N N . ALA A 1 80 ? -12.504 9.658 5.109 1.00 91.06 80 ALA A N 1
ATOM 596 C CA . ALA A 1 80 ? -12.470 11.113 5.129 1.00 91.06 80 ALA A CA 1
ATOM 597 C C . ALA A 1 80 ? -11.359 11.653 4.215 1.00 91.06 80 ALA A C 1
ATOM 599 O O . ALA A 1 80 ? -11.650 12.475 3.351 1.00 91.06 80 ALA A O 1
ATOM 600 N N . ASP A 1 81 ? -10.135 11.124 4.316 1.00 89.81 81 ASP A N 1
ATOM 601 C CA . ASP A 1 81 ? -9.023 11.546 3.456 1.00 89.81 81 ASP A CA 1
ATOM 602 C C . ASP A 1 81 ? -9.270 11.223 1.975 1.00 89.81 81 ASP A C 1
ATOM 604 O O . ASP A 1 81 ? -8.905 12.011 1.106 1.00 89.81 81 ASP A O 1
ATOM 608 N N . ARG A 1 82 ? -9.946 10.105 1.660 1.00 89.19 82 ARG A N 1
ATOM 609 C CA . ARG A 1 82 ? -10.379 9.808 0.283 1.00 89.19 82 ARG A CA 1
ATOM 610 C C . ARG A 1 82 ? -11.352 10.863 -0.241 1.00 89.19 82 ARG A C 1
ATOM 612 O O . ARG A 1 82 ? -11.288 11.213 -1.415 1.0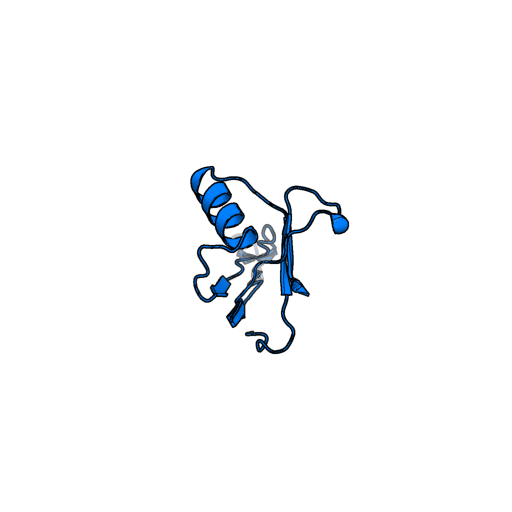0 89.19 82 ARG A O 1
ATOM 619 N N . GLN A 1 83 ? -12.270 11.335 0.597 1.00 93.38 83 GLN A N 1
ATOM 620 C CA . GLN A 1 83 ? -13.248 12.349 0.209 1.00 93.38 83 GLN A CA 1
ATOM 621 C C . GLN A 1 83 ? -12.601 13.730 0.021 1.00 93.38 83 GLN A C 1
ATOM 623 O O . GLN A 1 83 ? -13.055 14.495 -0.826 1.00 93.38 83 GLN A O 1
ATOM 628 N N . THR A 1 84 ? -11.543 14.041 0.773 1.00 92.44 84 THR A N 1
ATOM 629 C CA . THR A 1 84 ? -10.809 15.314 0.679 1.00 92.44 84 THR A CA 1
ATOM 630 C C . THR A 1 84 ? -9.618 15.275 -0.279 1.00 92.44 84 THR A C 1
ATOM 632 O O . THR A 1 84 ? -9.058 16.326 -0.577 1.00 92.44 84 THR A O 1
ATOM 635 N N . GLY A 1 85 ? -9.217 14.094 -0.757 1.00 87.25 85 GLY A N 1
ATOM 636 C CA . GLY A 1 85 ? -8.039 13.917 -1.608 1.00 87.25 85 GLY A CA 1
ATOM 637 C C . GLY A 1 85 ? -6.727 14.228 -0.884 1.00 87.25 85 GLY A C 1
ATOM 638 O O . GLY A 1 85 ? -5.821 14.802 -1.476 1.00 87.25 85 GLY A O 1
ATOM 639 N N . THR A 1 86 ? -6.639 13.927 0.414 1.00 88.44 86 THR A N 1
ATOM 640 C CA . THR A 1 86 ? -5.472 14.276 1.237 1.00 88.44 86 THR A CA 1
ATOM 641 C C . THR A 1 86 ? -4.449 13.146 1.280 1.00 88.44 86 THR A C 1
ATOM 643 O O . THR A 1 86 ? -4.782 12.006 1.599 1.00 88.44 86 THR A O 1
ATOM 646 N N . GLU A 1 87 ? -3.187 13.477 1.011 1.00 86.25 87 GLU A N 1
ATOM 647 C CA . GLU A 1 87 ? -2.064 12.547 1.123 1.00 86.25 87 GLU A CA 1
ATOM 648 C C . GLU A 1 87 ? -1.639 12.355 2.582 1.00 86.25 87 GLU A C 1
ATOM 650 O O . GLU A 1 87 ? -1.625 13.295 3.385 1.00 86.25 87 GLU A O 1
ATOM 655 N N . ARG A 1 88 ? -1.311 11.111 2.943 1.00 88.69 88 ARG A N 1
ATOM 656 C CA . ARG A 1 88 ? -1.005 10.702 4.318 1.00 88.69 88 ARG A CA 1
ATOM 657 C C . ARG A 1 88 ? 0.133 9.701 4.358 1.00 88.69 88 ARG A C 1
ATOM 659 O O . ARG A 1 88 ? 0.398 8.997 3.387 1.00 88.69 88 ARG A O 1
ATOM 666 N N . HIS A 1 89 ? 0.762 9.602 5.523 1.00 86.81 89 HIS A N 1
ATOM 667 C CA . HIS A 1 89 ? 1.793 8.606 5.766 1.00 86.81 89 HIS A CA 1
ATOM 668 C C . HIS A 1 89 ? 1.148 7.268 6.122 1.00 86.81 89 HIS A C 1
ATOM 670 O O . HIS A 1 89 ? 0.250 7.197 6.967 1.00 86.81 89 HIS A O 1
ATOM 676 N N . ILE A 1 90 ? 1.636 6.208 5.482 1.00 83.81 90 ILE A N 1
ATOM 677 C CA . ILE A 1 90 ? 1.174 4.838 5.679 1.00 83.81 90 ILE A CA 1
ATOM 678 C C . ILE A 1 90 ? 2.343 4.007 6.201 1.00 83.81 90 ILE A C 1
ATOM 680 O O . ILE A 1 90 ? 3.458 4.101 5.693 1.00 83.81 90 ILE A O 1
ATOM 684 N N . GLY A 1 91 ? 2.082 3.195 7.223 1.00 82.50 91 GLY A N 1
ATOM 685 C CA . GLY A 1 91 ? 3.044 2.239 7.764 1.00 82.50 91 GLY A CA 1
ATOM 686 C C . GLY A 1 91 ? 2.476 0.828 7.735 1.00 82.50 91 GLY A C 1
ATOM 687 O O . GLY A 1 91 ? 1.310 0.622 8.057 1.00 82.50 91 GLY A O 1
ATOM 688 N N . ILE A 1 92 ? 3.301 -0.150 7.378 1.00 78.06 92 ILE A N 1
ATOM 689 C CA . ILE A 1 92 ? 2.954 -1.573 7.431 1.00 78.06 92 ILE A CA 1
ATOM 690 C C . ILE A 1 92 ? 4.009 -2.251 8.308 1.00 78.06 92 ILE A C 1
ATOM 692 O O . ILE A 1 92 ? 5.203 -2.042 8.090 1.00 78.06 92 ILE A O 1
ATOM 696 N N . LYS A 1 93 ? 3.583 -3.008 9.323 1.00 74.19 93 LYS A N 1
ATOM 697 C CA . LYS A 1 93 ? 4.472 -3.728 10.247 1.00 74.19 93 LYS A CA 1
ATOM 698 C C . LYS A 1 93 ? 4.025 -5.164 10.456 1.00 74.19 93 LYS A C 1
ATOM 700 O O . LYS A 1 93 ? 2.795 -5.386 10.462 1.00 74.19 93 LYS A O 1
#

Solvent-accessible surface area (backbone atoms only — not comparable to full-atom values): 5708 Å² total; per-residue (Å²): 109,76,52,77,49,88,71,60,44,43,30,44,20,97,53,94,52,72,90,71,42,35,64,37,73,55,55,55,40,47,34,51,63,62,50,50,61,55,73,42,78,67,60,52,97,86,51,93,59,90,40,75,43,82,46,74,78,38,66,52,56,74,49,74,45,59,59,91,52,92,85,40,65,35,58,51,50,53,53,50,31,62,76,69,71,56,90,70,49,74,47,79,82